Protein AF-A0A7C3M6E4-F1 (afdb_monomer)

pLDDT: mean 92.79, std 6.14, range [70.19, 97.88]

Secondary structure (DSSP, 8-state):
---HHHHHHHHHHHHHGGGG---STT-----GGGT---TT--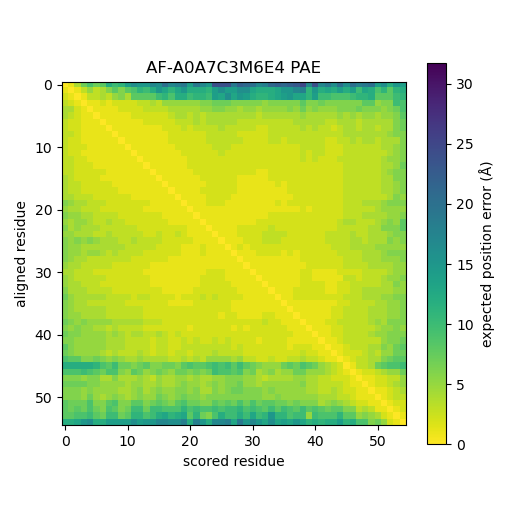-SS----------

Mean predicted aligned error: 3.87 Å

Structure (mmCIF, N/CA/C/O backbone):
data_AF-A0A7C3M6E4-F1
#
_entry.id   AF-A0A7C3M6E4-F1
#
loop_
_atom_site.group_PDB
_atom_site.id
_atom_site.type_symbol
_atom_site.label_atom_id
_atom_site.label_alt_id
_atom_site.label_comp_id
_atom_site.label_asym_id
_atom_site.label_entity_id
_atom_site.label_seq_id
_atom_site.pdbx_PDB_ins_code
_atom_site.Cartn_x
_atom_site.Cartn_y
_atom_site.Cartn_z
_atom_site.occupancy
_atom_site.B_iso_or_equiv
_atom_site.auth_seq_id
_atom_site.auth_comp_id
_atom_site.auth_asym_id
_atom_site.auth_atom_id
_atom_site.pdbx_PDB_model_num
ATOM 1 N N . MET A 1 1 ? 19.703 -0.908 -15.678 1.00 70.19 1 MET A N 1
ATOM 2 C CA . MET A 1 1 ? 19.477 -1.546 -14.362 1.00 70.19 1 MET A CA 1
ATOM 3 C C . MET A 1 1 ? 18.877 -0.496 -13.450 1.00 70.1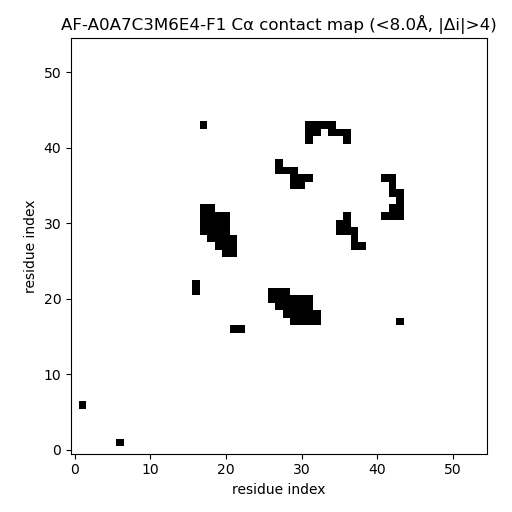9 1 MET A C 1
ATOM 5 O O . MET A 1 1 ? 19.357 0.626 -13.489 1.00 70.19 1 MET A O 1
ATOM 9 N N . VAL A 1 2 ? 17.814 -0.811 -12.709 1.00 77.81 2 VAL A N 1
ATOM 10 C CA . VAL A 1 2 ? 17.272 0.121 -11.705 1.00 77.81 2 VAL A CA 1
ATOM 11 C C . VAL A 1 2 ? 18.100 -0.029 -10.432 1.00 77.81 2 VAL A C 1
ATOM 13 O O . VAL A 1 2 ? 18.351 -1.152 -10.000 1.00 77.81 2 VAL A O 1
ATOM 16 N N . GLU A 1 3 ? 18.545 1.084 -9.857 1.00 92.94 3 GLU A N 1
ATOM 17 C CA . GLU A 1 3 ? 19.325 1.086 -8.618 1.00 92.94 3 GLU A CA 1
ATOM 18 C C . GLU A 1 3 ? 18.450 0.745 -7.405 1.00 92.94 3 GLU A C 1
ATOM 20 O O . GLU A 1 3 ? 17.293 1.162 -7.313 1.00 92.94 3 GLU A O 1
ATOM 25 N N . LEU A 1 4 ? 19.011 0.001 -6.446 1.00 92.12 4 LEU A N 1
ATOM 26 C CA . LEU A 1 4 ? 18.297 -0.411 -5.232 1.00 92.12 4 LEU A CA 1
ATOM 27 C C . LEU A 1 4 ? 17.801 0.779 -4.406 1.00 92.12 4 LEU A C 1
ATOM 29 O O . LEU A 1 4 ? 16.753 0.680 -3.772 1.00 92.12 4 LEU A O 1
ATOM 33 N N . GLU A 1 5 ? 18.530 1.891 -4.417 1.00 95.69 5 GLU A N 1
ATOM 34 C CA . GLU A 1 5 ? 18.169 3.073 -3.637 1.00 95.69 5 GLU A CA 1
ATOM 35 C C . GLU A 1 5 ? 16.880 3.722 -4.153 1.00 95.69 5 GLU A C 1
ATOM 37 O O . GLU A 1 5 ? 15.965 3.982 -3.375 1.00 95.69 5 GLU A O 1
ATOM 42 N N . ILE A 1 6 ? 16.732 3.816 -5.478 1.00 96.31 6 ILE A N 1
ATOM 43 C CA . ILE A 1 6 ? 15.505 4.293 -6.132 1.00 96.31 6 ILE A CA 1
ATOM 44 C C . ILE A 1 6 ? 14.302 3.420 -5.740 1.00 96.31 6 ILE A C 1
ATOM 46 O O . ILE A 1 6 ? 13.190 3.917 -5.560 1.00 96.31 6 ILE A O 1
ATOM 50 N N . LEU A 1 7 ? 14.494 2.103 -5.602 1.00 92.62 7 LEU A N 1
ATOM 51 C CA . LEU A 1 7 ? 13.416 1.196 -5.197 1.00 92.62 7 LEU A CA 1
ATOM 52 C C . LEU A 1 7 ? 13.017 1.373 -3.727 1.00 92.62 7 LEU A C 1
ATOM 54 O O . LEU A 1 7 ? 11.829 1.272 -3.418 1.00 92.62 7 LEU A O 1
ATOM 58 N N . LYS A 1 8 ? 13.970 1.658 -2.830 1.00 96.44 8 LYS A N 1
ATOM 59 C CA . LYS A 1 8 ? 13.663 1.967 -1.424 1.00 96.44 8 LYS A CA 1
ATOM 60 C C . LYS A 1 8 ? 12.885 3.270 -1.303 1.00 96.44 8 LYS A C 1
ATOM 62 O O . LYS A 1 8 ? 11.853 3.281 -0.644 1.00 96.44 8 LYS A O 1
ATOM 67 N N . GLU A 1 9 ? 13.320 4.317 -1.996 1.00 97.06 9 GLU A N 1
ATOM 68 C CA . GLU A 1 9 ? 12.635 5.611 -1.983 1.00 97.06 9 GLU A CA 1
ATOM 69 C C . GLU A 1 9 ? 11.190 5.477 -2.489 1.00 97.06 9 GLU A C 1
ATOM 71 O O . GLU A 1 9 ? 10.242 5.914 -1.838 1.00 97.06 9 GLU A O 1
ATOM 76 N N . ARG A 1 10 ? 10.989 4.765 -3.607 1.00 95.31 10 ARG A N 1
ATOM 77 C CA . ARG A 1 10 ? 9.646 4.479 -4.137 1.00 95.31 10 ARG A CA 1
ATOM 78 C C . ARG A 1 10 ? 8.785 3.677 -3.167 1.00 95.31 10 ARG A C 1
ATOM 80 O O . ARG A 1 10 ? 7.591 3.954 -3.054 1.00 95.31 10 ARG A O 1
ATOM 87 N N . ARG A 1 11 ? 9.366 2.687 -2.482 1.00 94.06 11 ARG A N 1
ATOM 88 C CA . ARG A 1 11 ? 8.669 1.932 -1.432 1.00 94.06 11 ARG A CA 1
ATOM 89 C C . ARG A 1 11 ? 8.222 2.876 -0.320 1.00 94.06 11 ARG A C 1
ATOM 91 O O . ARG A 1 11 ? 7.065 2.804 0.076 1.00 94.06 11 ARG A O 1
ATOM 98 N N . ASP A 1 12 ? 9.098 3.747 0.162 1.00 96.44 12 ASP A N 1
ATOM 99 C CA . ASP A 1 12 ? 8.803 4.620 1.301 1.00 96.44 12 ASP A CA 1
ATOM 100 C C . ASP A 1 12 ? 7.701 5.632 0.962 1.00 96.44 12 ASP A C 1
ATOM 102 O O . ASP A 1 12 ? 6.747 5.790 1.727 1.00 96.44 12 ASP A O 1
ATOM 106 N N . ILE A 1 13 ? 7.738 6.207 -0.246 1.00 96.81 13 ILE A N 1
ATOM 107 C CA . ILE A 1 13 ? 6.649 7.040 -0.776 1.00 96.81 13 ILE A CA 1
ATOM 108 C C . ILE A 1 13 ? 5.342 6.236 -0.836 1.00 96.81 13 ILE A C 1
ATOM 110 O O . ILE A 1 13 ? 4.319 6.685 -0.318 1.00 96.81 13 ILE A O 1
ATOM 114 N N . ALA A 1 14 ? 5.361 5.028 -1.406 1.00 93.81 14 ALA A N 1
ATOM 115 C CA . ALA A 1 14 ? 4.172 4.180 -1.491 1.00 93.81 14 ALA A CA 1
ATOM 116 C C . ALA A 1 14 ? 3.586 3.838 -0.107 1.00 93.81 14 ALA A C 1
ATOM 118 O O . ALA A 1 14 ? 2.366 3.840 0.060 1.00 93.81 14 ALA A O 1
ATOM 119 N N . TYR A 1 15 ? 4.443 3.585 0.887 1.00 94.69 15 TYR A N 1
ATOM 120 C CA . TYR A 1 15 ? 4.033 3.311 2.265 1.00 94.69 15 TYR A CA 1
ATOM 121 C C . TYR A 1 15 ? 3.454 4.545 2.964 1.00 94.69 15 TYR A C 1
ATOM 123 O O . TYR A 1 15 ? 2.504 4.395 3.728 1.00 94.69 15 TYR A O 1
ATOM 131 N N . SER A 1 16 ? 3.943 5.756 2.681 1.00 97.06 16 SER A N 1
ATOM 132 C CA . SER A 1 16 ? 3.391 6.984 3.280 1.00 97.06 16 SER A CA 1
ATOM 133 C C . SER A 1 16 ? 1.912 7.208 2.929 1.00 97.06 16 SER A C 1
ATOM 135 O O . SER A 1 16 ?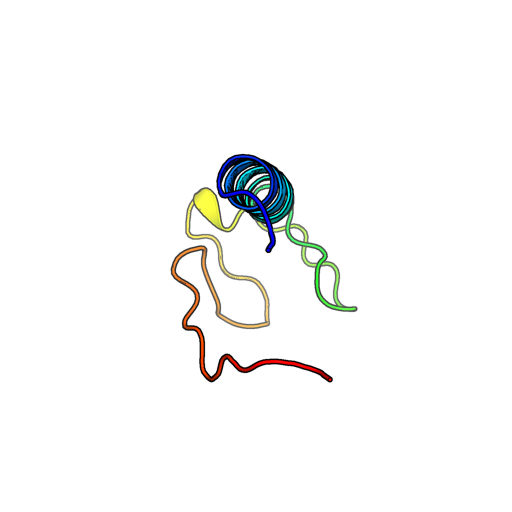 1.119 7.613 3.777 1.00 97.06 16 SER A O 1
ATOM 137 N N . TYR A 1 17 ? 1.478 6.824 1.721 1.00 96.38 17 TYR A N 1
ATOM 138 C CA . TYR A 1 17 ? 0.062 6.887 1.333 1.00 96.38 17 TYR A CA 1
ATOM 139 C C . TYR A 1 17 ? -0.843 5.966 2.161 1.00 96.38 17 TYR A C 1
ATOM 141 O O . TYR A 1 17 ? -2.064 6.127 2.147 1.00 96.38 17 TYR A O 1
ATOM 149 N N . LEU A 1 18 ? -0.284 4.984 2.874 1.00 96.0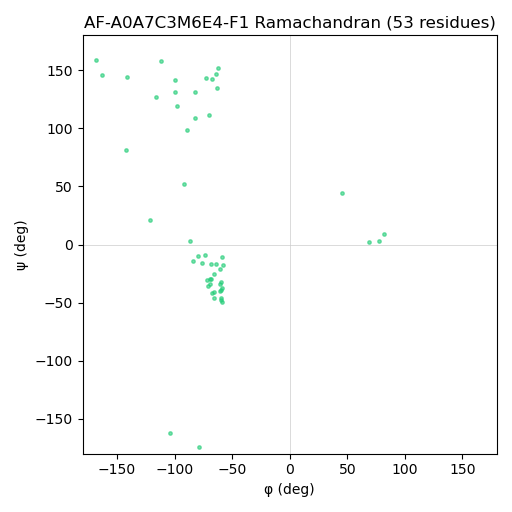6 18 LEU A N 1
ATOM 150 C CA . LEU A 1 18 ? -1.052 4.064 3.708 1.00 96.06 18 LEU A CA 1
ATOM 151 C C . LEU A 1 18 ? -1.515 4.699 5.028 1.00 96.06 18 LEU A C 1
ATOM 153 O O . LEU A 1 18 ? -2.443 4.166 5.639 1.00 96.06 18 LEU A O 1
ATOM 157 N N . GLU A 1 19 ? -0.939 5.831 5.447 1.00 97.62 19 GLU A N 1
ATOM 158 C CA . GLU A 1 19 ? -1.377 6.590 6.631 1.00 97.62 19 GLU A CA 1
ATOM 159 C C . GLU A 1 19 ? -2.744 7.259 6.433 1.00 97.62 19 GLU A C 1
ATOM 161 O O . GLU A 1 19 ? -3.504 7.400 7.390 1.00 97.62 19 GLU A O 1
ATOM 166 N N . SER A 1 20 ? -3.084 7.613 5.188 1.00 97.81 20 SER A N 1
ATOM 167 C CA . SER A 1 20 ? -4.416 8.071 4.783 1.00 97.81 20 SER A CA 1
ATOM 168 C C . SER A 1 20 ? -4.753 7.529 3.393 1.00 97.81 20 SER A C 1
ATOM 170 O O . SER A 1 20 ? -4.583 8.189 2.366 1.00 97.81 20 SER A O 1
ATOM 172 N N . CYS A 1 21 ? -5.204 6.274 3.346 1.00 96.81 21 CYS A N 1
ATOM 173 C CA . CYS A 1 21 ? -5.295 5.533 2.092 1.00 96.81 21 CYS A CA 1
ATOM 174 C C . CYS A 1 21 ? -6.403 6.057 1.162 1.00 96.81 21 CYS A C 1
ATOM 176 O O . CYS A 1 21 ? -7.600 5.854 1.404 1.00 96.81 21 CYS A O 1
ATOM 178 N N . ARG A 1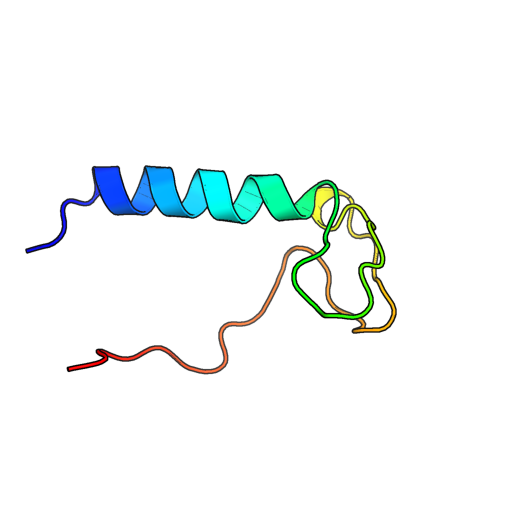 22 ? -5.980 6.650 0.037 1.00 96.88 22 ARG A N 1
ATOM 179 C CA . ARG A 1 22 ? -6.834 7.136 -1.066 1.00 96.88 22 ARG A CA 1
ATOM 180 C C . ARG A 1 22 ? -6.516 6.499 -2.425 1.00 96.88 22 ARG A C 1
ATOM 182 O O . ARG A 1 22 ? -6.874 7.026 -3.464 1.00 96.88 22 ARG A O 1
ATOM 189 N N . LEU A 1 23 ? -5.866 5.334 -2.422 1.00 93.81 23 LEU A N 1
ATOM 190 C CA . LEU A 1 23 ? -5.410 4.656 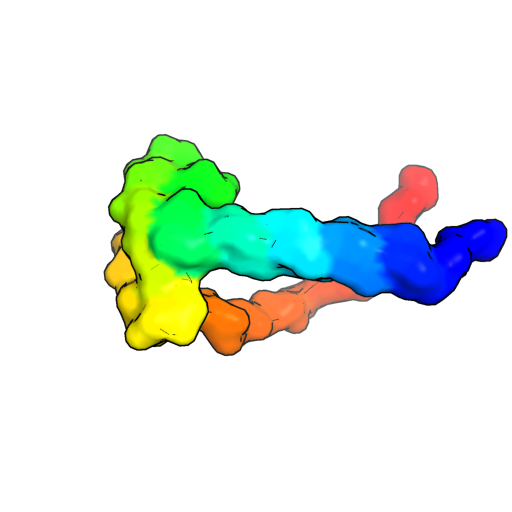-3.647 1.00 93.81 23 LEU A CA 1
ATOM 191 C C . LEU A 1 23 ? -6.543 4.112 -4.533 1.00 93.81 23 LEU A C 1
ATOM 193 O O . LEU A 1 23 ? -6.311 3.775 -5.689 1.00 93.81 23 LEU A O 1
ATOM 197 N N . CYS A 1 24 ? -7.757 3.976 -3.996 1.00 94.12 24 CYS A N 1
ATOM 198 C CA . CYS A 1 24 ? -8.925 3.550 -4.763 1.00 94.12 24 CYS A CA 1
ATOM 199 C C . CYS A 1 24 ? -9.924 4.710 -4.900 1.00 94.12 24 CYS A C 1
ATOM 201 O O . CYS A 1 24 ? -9.967 5.553 -4.002 1.00 94.12 24 CYS A O 1
ATOM 203 N N . PRO A 1 25 ? -10.815 4.695 -5.912 1.00 96.69 25 PRO A N 1
ATOM 204 C CA . PRO A 1 25 ? -11.786 5.772 -6.159 1.00 96.69 25 PRO A CA 1
ATOM 205 C C . PRO A 1 25 ? -12.755 6.074 -5.006 1.00 96.69 25 PRO A C 1
ATOM 207 O O . PRO A 1 25 ? -13.504 7.038 -5.061 1.00 96.69 25 PRO A O 1
ATOM 210 N N . ARG A 1 26 ? -12.794 5.221 -3.975 1.00 95.75 26 ARG A N 1
ATOM 211 C CA . ARG A 1 26 ? -13.645 5.410 -2.793 1.00 95.75 26 ARG A CA 1
ATOM 212 C C . ARG A 1 26 ? -13.027 6.322 -1.738 1.00 95.75 26 ARG A C 1
ATOM 214 O O . ARG A 1 26 ? -13.725 6.682 -0.802 1.00 95.75 26 ARG A O 1
ATOM 221 N N . GLU A 1 27 ? -11.726 6.600 -1.836 1.00 96.56 27 GLU A N 1
ATOM 222 C CA . GLU A 1 27 ? -11.001 7.537 -0.969 1.00 96.56 27 GLU A CA 1
ATOM 223 C C . GLU A 1 27 ? -11.293 7.410 0.541 1.00 96.56 27 GLU A C 1
ATOM 225 O O . GLU A 1 27 ? -11.471 8.402 1.241 1.00 96.56 27 GLU A O 1
ATOM 230 N N . CYS A 1 28 ? -11.330 6.182 1.074 1.00 96.44 28 CYS A N 1
ATOM 231 C CA . CYS A 1 28 ? -11.753 5.946 2.461 1.00 96.44 28 CYS A CA 1
ATOM 232 C C . CYS A 1 28 ? -10.888 6.634 3.533 1.00 96.44 28 CYS A C 1
ATOM 234 O O . CYS A 1 28 ? -11.338 6.766 4.664 1.00 96.44 28 CYS A O 1
ATOM 236 N N . GLY A 1 29 ? -9.641 7.005 3.222 1.00 97.50 29 GLY A N 1
ATOM 237 C CA . GLY A 1 29 ? -8.777 7.793 4.108 1.00 97.50 29 GLY A CA 1
ATOM 238 C C . GLY A 1 29 ? -8.284 7.087 5.376 1.00 97.50 29 GLY A C 1
ATOM 239 O O . GLY A 1 29 ? -7.583 7.718 6.159 1.00 97.50 29 GLY A O 1
ATOM 240 N N . VAL A 1 30 ? -8.617 5.806 5.576 1.00 97.88 30 VAL A N 1
ATOM 241 C CA . VAL A 1 30 ? -8.213 5.020 6.756 1.00 97.88 30 VAL A CA 1
ATOM 242 C C . VAL A 1 30 ? -6.694 4.871 6.860 1.00 97.88 30 VAL A C 1
ATOM 244 O O . VAL A 1 30 ? -5.997 4.802 5.837 1.00 97.88 30 VAL A O 1
ATOM 247 N N . ASN A 1 31 ? -6.201 4.721 8.087 1.00 97.75 31 ASN A N 1
ATOM 248 C CA . ASN A 1 31 ? -4.795 4.472 8.371 1.00 97.75 31 ASN A CA 1
ATOM 249 C C . ASN A 1 31 ? -4.497 2.964 8.383 1.00 97.75 31 ASN A C 1
ATOM 251 O O . ASN A 1 31 ? -4.685 2.259 9.380 1.00 97.75 31 ASN A O 1
ATOM 255 N N . ARG A 1 32 ? -3.976 2.453 7.264 1.00 96.75 32 ARG A N 1
ATOM 256 C CA . ARG A 1 32 ? -3.651 1.027 7.111 1.00 96.75 32 ARG A CA 1
ATOM 257 C C . ARG A 1 32 ? -2.489 0.600 8.001 1.00 96.75 32 ARG A C 1
ATOM 259 O O . ARG A 1 32 ? -2.468 -0.559 8.416 1.00 96.75 32 ARG A O 1
ATOM 266 N N . LEU A 1 33 ? -1.552 1.505 8.309 1.00 95.94 33 LEU A N 1
ATOM 267 C CA . LEU A 1 33 ? -0.403 1.216 9.181 1.00 95.94 33 LEU A CA 1
ATOM 268 C C . LEU A 1 33 ? -0.842 0.913 10.621 1.00 95.94 33 LEU A C 1
ATOM 270 O O . LEU A 1 33 ? -0.177 0.151 11.317 1.00 95.94 33 LEU A O 1
ATOM 274 N N . ARG A 1 34 ? -2.002 1.430 11.045 1.00 96.94 34 ARG A N 1
ATOM 275 C CA . ARG A 1 34 ? -2.643 1.095 12.329 1.00 96.94 34 ARG A CA 1
ATOM 276 C C . ARG A 1 34 ? -3.536 -0.148 12.276 1.00 96.94 34 ARG A C 1
ATOM 278 O O . ARG A 1 34 ? -4.160 -0.493 13.276 1.00 96.94 34 ARG A O 1
ATO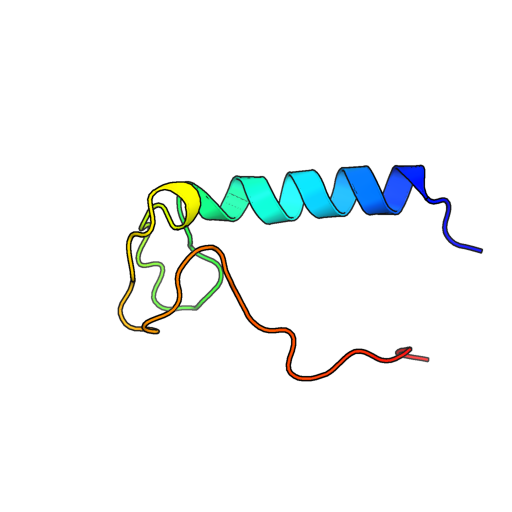M 285 N N . GLY A 1 35 ? -3.608 -0.824 11.130 1.00 95.62 35 GLY A N 1
ATOM 286 C CA . GLY A 1 35 ? -4.468 -1.990 10.925 1.00 95.62 35 GLY A CA 1
ATOM 287 C C . GLY A 1 35 ? -5.925 -1.653 10.599 1.00 95.62 35 GLY A C 1
ATOM 288 O O . GLY A 1 35 ? -6.758 -2.560 10.561 1.00 95.62 35 GLY A O 1
ATOM 289 N N . GLU A 1 36 ? -6.254 -0.381 10.349 1.00 97.31 36 GLU A N 1
ATOM 290 C CA . GLU A 1 36 ? -7.607 0.013 9.958 1.00 97.31 36 GLU A CA 1
ATOM 291 C C . GLU A 1 36 ? -7.939 -0.527 8.563 1.00 97.31 36 GLU A C 1
ATOM 293 O O . GLU A 1 36 ? -7.099 -0.557 7.658 1.00 97.31 36 GLU A O 1
ATOM 298 N N . LYS A 1 37 ? -9.192 -0.944 8.379 1.00 96.06 37 LYS A N 1
ATOM 299 C CA . LYS A 1 37 ? -9.683 -1.505 7.122 1.00 96.06 37 LYS A CA 1
ATOM 300 C C . LYS A 1 37 ? -10.754 -0.597 6.549 1.00 96.06 37 LYS A C 1
ATOM 302 O O . LYS A 1 37 ? -11.733 -0.276 7.213 1.00 96.06 37 LYS A O 1
ATOM 307 N N . GLY A 1 38 ? -10.564 -0.208 5.293 1.00 94.81 38 GLY A N 1
ATOM 308 C CA . GLY A 1 38 ? -11.616 0.441 4.521 1.00 94.81 38 GLY A CA 1
ATOM 309 C C . GLY A 1 38 ? -12.612 -0.589 3.995 1.00 94.81 38 GLY A C 1
ATOM 310 O O . GLY A 1 38 ? -12.476 -1.792 4.212 1.00 94.81 38 GLY A O 1
ATOM 311 N N . VAL A 1 39 ? -13.552 -0.126 3.181 1.00 95.62 39 VAL A N 1
ATOM 312 C CA . VAL A 1 39 ? -14.537 -0.984 2.498 1.00 95.62 39 VAL A CA 1
ATOM 313 C C . VAL A 1 39 ? -13.921 -2.068 1.600 1.00 95.62 39 VAL A C 1
ATOM 315 O O . VAL A 1 39 ? -14.599 -3.025 1.251 1.00 95.62 39 VAL A O 1
ATOM 318 N N . CYS A 1 40 ? -12.640 -1.947 1.225 1.00 93.75 40 CYS A N 1
ATOM 319 C CA . CYS A 1 40 ? -11.924 -2.988 0.482 1.00 93.75 40 CYS A CA 1
ATOM 320 C C . CYS A 1 40 ? -11.421 -4.147 1.364 1.00 93.75 40 CYS A C 1
ATOM 322 O O . CYS A 1 40 ? -10.927 -5.130 0.827 1.00 93.75 40 CYS A O 1
ATOM 324 N N . GLY A 1 41 ? -11.488 -4.032 2.697 1.00 93.69 41 GLY A N 1
ATOM 325 C CA . GLY A 1 41 ? -11.135 -5.099 3.643 1.00 93.69 41 GLY A CA 1
ATOM 326 C C . GLY A 1 41 ? -9.636 -5.340 3.874 1.00 93.69 41 GLY A C 1
ATOM 327 O O . GLY A 1 41 ? -9.283 -6.243 4.636 1.00 93.69 41 GLY A O 1
ATOM 328 N N . VAL A 1 42 ? -8.754 -4.544 3.262 1.00 92.25 42 VAL A N 1
ATOM 329 C CA . VAL A 1 42 ? -7.291 -4.738 3.320 1.00 92.25 42 VAL A CA 1
ATOM 330 C C . VAL A 1 42 ? -6.642 -3.803 4.348 1.00 92.25 42 VAL A C 1
ATOM 332 O O . VAL A 1 42 ? -7.042 -2.644 4.450 1.00 92.25 42 VAL A O 1
ATOM 335 N N . ASP A 1 43 ? -5.636 -4.290 5.081 1.00 93.38 43 ASP A N 1
ATOM 336 C CA . ASP A 1 43 ? -4.778 -3.514 6.000 1.00 93.38 43 ASP A CA 1
ATOM 337 C C . ASP A 1 43 ? -3.383 -3.257 5.375 1.00 93.38 43 ASP A C 1
ATOM 339 O O . ASP A 1 43 ? -3.255 -3.328 4.156 1.00 93.38 43 ASP A O 1
ATOM 343 N N . ALA A 1 44 ? -2.344 -2.900 6.145 1.00 92.81 44 ALA A N 1
ATOM 344 C CA . ALA A 1 44 ? -0.987 -2.695 5.606 1.00 92.81 44 ALA A CA 1
ATOM 345 C C . ALA A 1 44 ? -0.238 -3.993 5.236 1.00 92.81 44 ALA A C 1
ATOM 347 O O . ALA A 1 44 ? 0.820 -3.933 4.613 1.00 92.81 44 ALA A O 1
ATOM 348 N N . ARG A 1 45 ? -0.767 -5.174 5.579 1.00 89.94 45 ARG A N 1
ATOM 349 C CA . ARG A 1 45 ? -0.184 -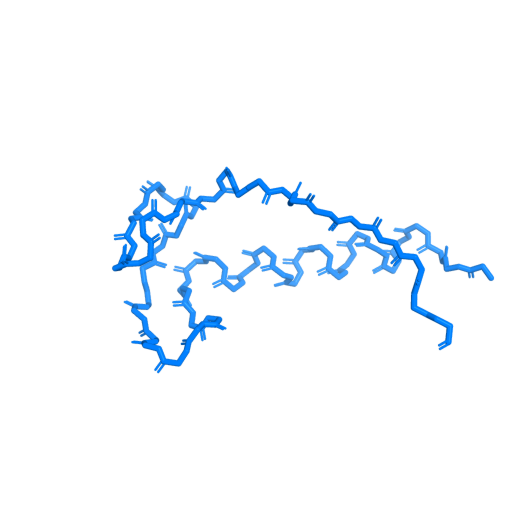6.485 5.242 1.00 89.94 45 ARG A CA 1
ATOM 350 C C . ARG A 1 45 ? -0.765 -6.991 3.922 1.00 89.94 45 ARG A C 1
ATOM 352 O O . ARG A 1 45 ? -1.324 -8.085 3.846 1.00 89.94 45 ARG A O 1
ATOM 359 N N . LEU A 1 46 ? -0.693 -6.144 2.895 1.00 80.25 46 LEU A N 1
ATOM 360 C CA . LEU A 1 46 ? -1.251 -6.429 1.572 1.00 80.25 46 LEU A CA 1
ATOM 361 C C . LEU A 1 46 ? -0.521 -7.621 0.945 1.00 80.25 46 LEU A C 1
ATOM 363 O O . LEU A 1 46 ? 0.683 -7.794 1.130 1.00 80.25 46 LEU A O 1
ATOM 367 N N . TRP A 1 47 ? -1.248 -8.417 0.166 1.00 84.38 47 TRP A N 1
ATOM 368 C CA . TRP A 1 47 ? -0.686 -9.547 -0.566 1.00 84.38 47 TRP A CA 1
ATOM 369 C C . TRP A 1 47 ? -0.443 -9.140 -2.016 1.00 84.38 47 TRP A C 1
ATOM 371 O O . TRP A 1 47 ? -1.331 -8.591 -2.668 1.00 84.38 47 TRP A O 1
ATOM 381 N N . VAL A 1 48 ? 0.754 -9.424 -2.528 1.00 87.00 48 VAL A N 1
ATOM 382 C CA . VAL A 1 48 ? 1.060 -9.264 -3.952 1.00 87.00 48 VAL A CA 1
ATOM 383 C C . VAL A 1 48 ? 0.555 -10.509 -4.673 1.00 87.00 48 VAL A C 1
ATOM 385 O O . VAL A 1 48 ? 1.116 -11.588 -4.509 1.00 87.00 48 VAL A O 1
ATOM 388 N N . SER A 1 49 ? -0.514 -10.370 -5.459 1.00 89.06 49 SER A N 1
ATOM 389 C CA . SER A 1 49 ? -1.071 -11.486 -6.237 1.00 89.06 49 SER A CA 1
ATOM 390 C C . SER A 1 49 ? -0.185 -11.886 -7.418 1.00 89.06 49 SER A C 1
ATOM 392 O O . SER A 1 49 ? -0.183 -13.042 -7.825 1.00 89.06 49 SER A O 1
ATOM 394 N N . SER A 1 50 ? 0.547 -10.928 -7.989 1.00 91.19 50 SER A N 1
ATOM 395 C CA . SER A 1 50 ? 1.393 -11.119 -9.167 1.00 91.19 50 SER A CA 1
ATOM 396 C C . SER A 1 50 ? 2.392 -9.972 -9.298 1.00 91.19 50 SER A C 1
ATOM 398 O O . SER A 1 50 ? 2.051 -8.824 -9.014 1.00 91.19 50 SER A O 1
ATOM 400 N N . TYR A 1 51 ? 3.593 -10.265 -9.791 1.00 90.88 51 TYR A N 1
ATOM 401 C CA . TYR A 1 51 ? 4.565 -9.265 -10.224 1.00 90.88 51 TYR A CA 1
ATOM 402 C C . TYR A 1 51 ? 5.268 -9.769 -11.486 1.00 90.88 51 TYR A C 1
ATOM 404 O O . TYR A 1 51 ? 5.506 -10.966 -11.637 1.00 90.88 51 TYR A O 1
ATOM 412 N N . GLY A 1 52 ? 5.588 -8.861 -12.401 1.00 89.12 52 GLY A N 1
ATOM 413 C CA . GLY A 1 52 ? 6.262 -9.203 -13.644 1.00 89.12 52 GLY A CA 1
ATOM 414 C C . GLY A 1 52 ? 6.769 -7.959 -14.367 1.00 89.12 52 GLY A C 1
ATOM 415 O O . GLY A 1 52 ? 6.296 -6.854 -14.089 1.00 89.12 52 GLY A O 1
ATOM 416 N N . PRO A 1 53 ? 7.752 -8.117 -15.264 1.00 85.56 53 PRO A N 1
ATOM 417 C CA . PRO A 1 53 ? 8.205 -7.030 -16.117 1.00 85.56 53 PRO A CA 1
ATOM 418 C C . PRO A 1 53 ? 7.073 -6.572 -17.048 1.00 85.56 53 PRO A C 1
ATOM 420 O O . PRO A 1 53 ? 6.396 -7.391 -17.666 1.00 85.56 53 PRO A O 1
ATOM 423 N N . HIS A 1 54 ? 6.894 -5.256 -17.148 1.00 73.06 54 HIS A N 1
ATOM 424 C CA . HIS A 1 54 ? 6.144 -4.622 -18.229 1.00 73.06 54 HIS A CA 1
ATOM 425 C C . HIS A 1 54 ? 7.174 -4.133 -19.252 1.00 73.06 54 HIS A C 1
ATOM 427 O O . HIS A 1 54 ? 8.059 -3.355 -18.886 1.00 73.06 54 HIS A O 1
ATOM 433 N N . TYR A 1 55 ? 7.098 -4.650 -20.479 1.00 80.44 55 TYR A N 1
ATOM 434 C CA . TYR A 1 55 ? 7.984 -4.300 -21.594 1.00 80.44 55 TYR A CA 1
ATOM 435 C C . TYR A 1 55 ? 7.360 -3.215 -22.467 1.00 80.44 55 TYR A C 1
ATOM 437 O O . TYR A 1 55 ? 6.117 -3.249 -22.626 1.00 80.44 55 TYR A O 1
#

Solvent-accessible surface area (backbone atoms only — not comparable to full-atom values): 3566 Å² total; per-residue (Å²): 133,86,57,71,65,62,54,50,54,53,48,52,56,60,53,58,45,30,57,48,30,52,92,50,100,75,51,66,44,40,32,15,79,79,60,37,59,45,100,84,70,54,42,68,83,68,81,83,90,75,87,76,90,84,132

Radius of gyration: 13.17 Å; Cα contacts (8 Å, |Δi|>4): 47; chains: 1; bounding box: 34×20×34 Å

Foldseek 3Di:
DDDPVVVVVVVVVVLVCLCQPCPDVVSQGHRLVVVDDDPVRHHPVDDDPDDDDDD

Se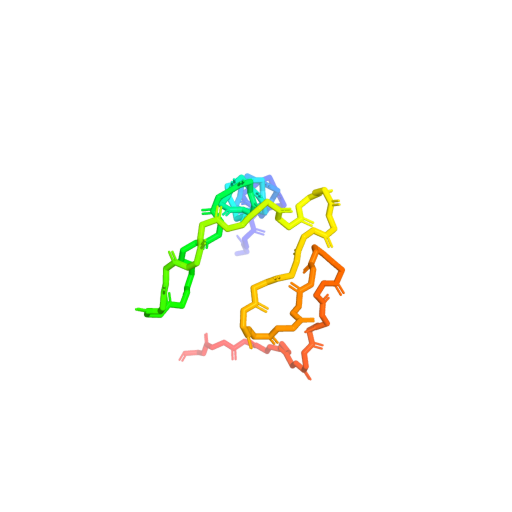quence (55 aa):
MVELEILKERRDIAYSYLESCRLCPRECGVNRLRGEKGVCGVDARLWVSSYGPHY